Protein AF-A7T9V3-F1 (afdb_monomer_lite)

Sequence (66 aa):
ADALLVPPGCRFQHLHPGSECKSHDFWKIKAEEKCKDQDANLRYYGVLLPCNTGLFTGVEFVCCPV

Foldseek 3Di:
DDDPDADPQKDKDKDAPPPDKAAPVVQVVVQQVVLVVVQWGWDDKDADAHPDDRIGRMMITMTHHD

Radius of gyration: 11.77 Å; chains: 1; bounding box: 30×24×30 Å

InterPro domains:
  IPR008154 Amyloidogenic glycoprotein, extracellular [PS51869] (1-66)
  IPR008154 Amyloidogenic glycoprotein, extracellular [SM00006] (1-65)
  IPR008155 Amyloidogenic glycoprotein [PTHR23103] (2-65)
  IPR011178 Amyloidogenic glycoprotein, copper-binding [PF12924] (9-65)
  IPR019744 Amyloidogenic glycoprotein, copper-binding domain conserved site [PS00319] (58-65)
  IPR036669 Amyloidogenic glycoprotein, copper-binding domain superfamily [G3DSA:3.30.1490.140] (8-66)
  IPR036669 Amyloidogen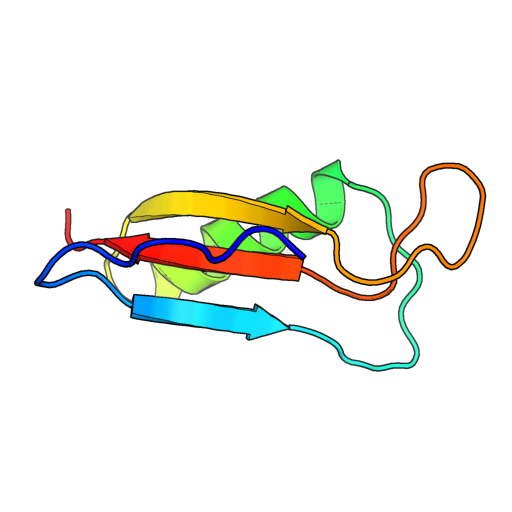ic glycoprotein, copper-binding domain superfamily [SSF89811] (2-65)

Organism: Nematostella vectensis (NCBI:txid45351)

Secondary structure (DSSP, 8-state):
-------TT-EEEEE--SS--EEHHHHHHHHHHHHHTTTEEEEEEEE--EEETTEES-EEEEEEE-

pLDDT: mean 91.61, std 10.16, range [48.25, 98.12]

Structure (mmCIF, N/CA/C/O backbone):
data_AF-A7T9V3-F1
#
_entry.id   AF-A7T9V3-F1
#
loop_
_atom_site.group_PDB
_atom_site.id
_atom_site.type_symbol
_atom_site.label_atom_id
_atom_site.label_alt_id
_atom_site.label_comp_id
_atom_site.label_asym_id
_atom_site.label_entity_id
_atom_site.label_seq_id
_atom_site.pdbx_PDB_ins_code
_atom_site.Cartn_x
_atom_site.Cartn_y
_atom_site.Cartn_z
_atom_site.occupancy
_atom_site.B_iso_or_equiv
_atom_site.auth_seq_id
_atom_site.auth_comp_id
_atom_site.auth_asym_id
_atom_site.auth_atom_id
_atom_site.pdbx_PDB_model_num
ATOM 1 N N . ALA A 1 1 ? 1.839 -17.535 -4.924 1.00 48.25 1 ALA A N 1
ATOM 2 C CA . ALA A 1 1 ? 1.012 -16.448 -4.380 1.00 48.25 1 ALA A CA 1
ATOM 3 C C . ALA A 1 1 ? 0.444 -16.963 -3.074 1.00 48.25 1 ALA A C 1
ATOM 5 O O . ALA A 1 1 ? -0.298 -17.937 -3.108 1.00 48.25 1 ALA A O 1
ATOM 6 N N . ASP A 1 2 ? 0.920 -16.427 -1.955 1.00 55.38 2 ASP A N 1
ATOM 7 C CA . ASP A 1 2 ? 0.392 -16.768 -0.635 1.00 55.38 2 ASP A CA 1
ATOM 8 C C . ASP A 1 2 ? -0.879 -15.940 -0.419 1.00 55.38 2 ASP A C 1
ATOM 10 O O . ASP A 1 2 ? -0.901 -14.753 -0.748 1.00 55.38 2 ASP A O 1
ATOM 14 N N . ALA A 1 3 ? -1.969 -16.564 0.015 1.00 60.47 3 ALA A N 1
ATOM 15 C CA . ALA A 1 3 ? -3.236 -15.863 0.177 1.00 60.47 3 ALA A CA 1
ATOM 16 C C . ALA A 1 3 ? -3.249 -15.175 1.545 1.00 60.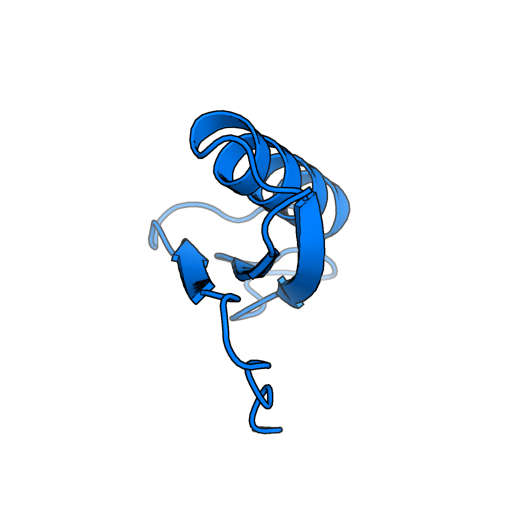47 3 ALA A C 1
ATOM 18 O O . ALA A 1 3 ? -3.259 -15.843 2.579 1.00 60.47 3 ALA A O 1
ATOM 19 N N . LEU A 1 4 ? -3.279 -13.841 1.564 1.00 64.50 4 LEU A N 1
ATOM 20 C CA . LEU A 1 4 ? -3.457 -13.083 2.800 1.00 64.50 4 LEU A CA 1
ATOM 21 C C . LEU A 1 4 ? -4.842 -13.380 3.392 1.00 64.50 4 LEU A C 1
ATOM 23 O O . LEU A 1 4 ? -5.865 -12.894 2.910 1.00 64.50 4 LEU A O 1
ATOM 27 N N . LEU A 1 5 ? -4.876 -14.191 4.450 1.00 74.12 5 LEU A N 1
ATOM 28 C CA . LEU A 1 5 ? -6.075 -14.420 5.251 1.00 74.12 5 LEU A CA 1
ATOM 29 C C . LEU A 1 5 ? -6.464 -13.104 5.936 1.00 74.12 5 LEU A C 1
ATOM 31 O O . LEU A 1 5 ? -5.744 -12.614 6.805 1.00 74.12 5 LEU A O 1
ATOM 35 N N . VAL A 1 6 ? -7.598 -12.525 5.537 1.00 82.50 6 VAL A N 1
ATOM 36 C CA . VAL A 1 6 ? -8.117 -11.270 6.098 1.00 82.50 6 VAL A CA 1
ATOM 37 C C . VAL A 1 6 ? -8.984 -11.593 7.315 1.00 82.50 6 VAL A C 1
ATOM 39 O O . VAL A 1 6 ? -10.028 -12.230 7.152 1.00 82.50 6 VAL A O 1
ATOM 42 N N . PRO A 1 7 ? -8.595 -11.180 8.534 1.00 80.19 7 PRO A N 1
ATOM 43 C CA . PRO A 1 7 ? -9.420 -11.406 9.715 1.00 80.19 7 PRO A CA 1
ATOM 44 C C . PRO A 1 7 ? -10.778 -10.687 9.611 1.00 80.19 7 PRO A C 1
ATOM 46 O O . PRO A 1 7 ? -10.877 -9.660 8.930 1.00 80.19 7 PRO A O 1
ATOM 49 N N . PRO A 1 8 ? -11.825 -11.167 10.306 1.00 81.81 8 PRO A N 1
ATOM 50 C CA . PRO A 1 8 ? -13.113 -10.482 10.346 1.00 81.81 8 PRO A CA 1
ATOM 51 C C . PRO A 1 8 ? -12.953 -9.061 10.899 1.00 81.81 8 PRO A C 1
ATOM 53 O O . PRO A 1 8 ? -12.282 -8.843 11.904 1.00 81.81 8 PRO A O 1
ATOM 56 N N . GLY A 1 9 ? -13.558 -8.088 10.217 1.00 86.56 9 GLY A N 1
ATOM 57 C CA . GLY A 1 9 ? -13.422 -6.662 10.532 1.00 86.56 9 GLY A CA 1
ATOM 58 C C . GLY A 1 9 ? -12.242 -5.973 9.843 1.00 86.56 9 GLY A C 1
ATOM 59 O O . GLY A 1 9 ? -12.267 -4.754 9.703 1.00 86.56 9 GLY A O 1
ATOM 60 N N . CYS A 1 10 ? -11.260 -6.720 9.337 1.00 93.88 10 CYS A N 1
ATOM 61 C CA . CYS A 1 10 ? -10.182 -6.164 8.527 1.00 93.88 10 CYS A CA 1
ATOM 62 C C . CYS A 1 10 ? -10.557 -6.120 7.039 1.00 93.88 10 CYS A C 1
ATOM 64 O O . CYS A 1 10 ? -11.457 -6.821 6.573 1.00 93.88 10 CYS A O 1
ATOM 66 N N . ARG A 1 11 ? -9.843 -5.295 6.271 1.00 93.25 11 ARG A N 1
ATOM 67 C CA . ARG A 1 11 ? -10.039 -5.123 4.829 1.00 93.25 11 ARG A CA 1
ATOM 68 C C . ARG A 1 11 ? -8.717 -5.247 4.093 1.00 93.25 11 ARG A C 1
ATOM 70 O O . ARG A 1 11 ? -7.768 -4.530 4.406 1.00 93.25 11 ARG A O 1
ATOM 77 N N . PHE A 1 12 ? -8.682 -6.129 3.099 1.00 94.31 12 PHE A N 1
ATOM 78 C CA . PHE A 1 12 ? -7.586 -6.208 2.139 1.00 94.31 12 PHE A CA 1
ATOM 79 C C . PHE A 1 12 ? -7.756 -5.159 1.043 1.00 94.31 12 PHE A C 1
ATOM 81 O O . PHE A 1 12 ? -8.853 -4.964 0.521 1.00 94.31 12 PHE A O 1
ATOM 88 N N . GLN A 1 13 ? -6.663 -4.488 0.707 1.00 93.69 13 GLN A N 1
ATOM 89 C CA . GLN A 1 13 ? -6.580 -3.437 -0.298 1.00 93.69 13 GLN A CA 1
ATOM 90 C C . GLN A 1 13 ? -5.259 -3.570 -1.060 1.00 93.69 13 GLN A C 1
ATOM 92 O O . GLN A 1 13 ? -4.305 -4.175 -0.577 1.00 93.69 13 GLN A O 1
ATOM 97 N N . HIS A 1 14 ? -5.190 -2.991 -2.256 1.00 95.12 14 HIS A N 1
ATOM 98 C CA . HIS A 1 14 ? -3.942 -2.882 -2.999 1.00 95.12 14 HIS A CA 1
ATOM 99 C C . HIS A 1 14 ? -3.874 -1.566 -3.777 1.00 95.12 14 HIS A C 1
ATOM 101 O O . HIS A 1 14 ? -4.893 -0.996 -4.165 1.00 95.12 14 HIS A O 1
ATOM 107 N N . LEU A 1 15 ? -2.654 -1.090 -4.012 1.00 95.12 15 LEU A N 1
ATOM 108 C CA . LEU A 1 15 ? -2.332 0.047 -4.860 1.00 95.12 15 LEU A CA 1
ATOM 109 C C . LEU A 1 15 ? -1.337 -0.411 -5.920 1.00 95.12 15 LEU A C 1
ATOM 111 O O . LEU A 1 15 ? -0.230 -0.823 -5.590 1.00 95.12 15 LEU A O 1
ATOM 115 N N . HIS A 1 16 ? -1.714 -0.297 -7.190 1.00 93.81 16 HIS A N 1
ATOM 116 C CA . HIS A 1 16 ? -0.816 -0.545 -8.312 1.00 93.81 16 HIS A CA 1
ATOM 117 C C . HIS A 1 16 ? -1.087 0.475 -9.430 1.00 93.81 16 HIS A C 1
ATOM 119 O O . HIS A 1 16 ? -1.832 0.192 -10.364 1.00 93.81 16 HIS A O 1
ATOM 125 N N . PRO A 1 17 ? -0.502 1.682 -9.347 1.00 87.38 17 PRO A N 1
ATOM 126 C CA . PRO A 1 17 ? -0.720 2.735 -10.342 1.00 87.38 17 PRO A CA 1
ATOM 127 C C . PRO A 1 17 ? -0.070 2.451 -11.711 1.00 87.38 17 PRO A C 1
ATOM 129 O O . PRO A 1 17 ? -0.211 3.252 -12.630 1.00 87.38 17 PRO A O 1
ATOM 132 N N . GLY A 1 18 ? 0.644 1.329 -11.874 1.00 78.94 18 GLY A N 1
ATOM 133 C CA . GLY A 1 18 ? 1.218 0.868 -13.145 1.00 78.94 18 GLY A CA 1
ATOM 134 C C . GLY A 1 18 ? 2.472 1.617 -13.609 1.00 78.94 18 GLY A C 1
ATOM 135 O O . GLY A 1 18 ? 3.406 0.991 -14.096 1.00 78.94 18 GLY A O 1
ATOM 136 N N . SER A 1 19 ? 2.521 2.937 -13.430 1.00 87.00 19 SER A N 1
ATOM 137 C CA . SER A 1 19 ? 3.626 3.804 -13.866 1.00 87.00 19 SER A CA 1
ATOM 138 C C . SER A 1 19 ? 4.686 4.063 -12.793 1.00 87.00 19 SER A C 1
ATOM 140 O O . SER A 1 19 ? 5.764 4.572 -13.103 1.00 87.00 19 SER A O 1
ATOM 142 N N . GLU A 1 20 ? 4.407 3.734 -11.532 1.00 93.06 20 GLU A N 1
ATOM 143 C CA . GLU A 1 20 ? 5.349 3.967 -10.441 1.00 93.06 20 GLU A CA 1
ATOM 144 C C . GLU A 1 20 ? 6.301 2.787 -10.253 1.00 93.06 20 GLU A C 1
ATOM 146 O O . GLU A 1 20 ? 5.907 1.631 -10.352 1.00 93.06 20 GLU A O 1
ATOM 151 N N . CYS A 1 21 ? 7.560 3.093 -9.941 1.00 96.19 21 CYS A N 1
ATOM 152 C CA . CYS A 1 21 ? 8.573 2.122 -9.549 1.00 96.19 21 CYS A CA 1
ATOM 153 C C . CYS A 1 21 ? 9.300 2.674 -8.319 1.00 96.19 21 CYS A C 1
ATOM 155 O O . CYS A 1 21 ? 10.090 3.617 -8.420 1.00 96.19 21 CYS A O 1
ATOM 157 N N . LYS A 1 22 ? 8.942 2.169 -7.137 1.00 97.75 22 LYS A N 1
ATOM 158 C CA . LYS A 1 22 ? 9.312 2.750 -5.835 1.00 97.75 22 LYS A CA 1
ATOM 159 C C . LYS A 1 22 ? 9.841 1.691 -4.876 1.00 97.75 22 LYS A C 1
ATOM 161 O O . LYS A 1 22 ? 9.625 0.500 -5.077 1.00 97.75 22 LYS A O 1
ATOM 166 N N . SER A 1 23 ? 10.560 2.128 -3.846 1.00 97.69 23 SER A N 1
ATOM 167 C CA . SER A 1 23 ? 11.170 1.233 -2.862 1.00 97.69 23 SER A CA 1
ATOM 168 C C . SER A 1 23 ? 10.131 0.546 -1.978 1.00 97.69 23 SER A C 1
ATOM 170 O O . SER A 1 23 ? 8.993 0.998 -1.843 1.00 97.69 23 SER A O 1
ATOM 172 N N . HIS A 1 24 ? 10.557 -0.534 -1.327 1.00 96.38 24 HIS A N 1
ATOM 173 C CA . HIS A 1 24 ? 9.758 -1.232 -0.324 1.00 96.38 24 HIS A CA 1
ATOM 174 C C . HIS A 1 24 ? 9.256 -0.294 0.792 1.00 96.38 24 HIS A C 1
ATOM 176 O O . HIS A 1 24 ? 8.076 -0.320 1.136 1.00 96.38 24 HIS A O 1
ATOM 182 N N . ASP A 1 25 ? 10.121 0.590 1.305 1.00 97.81 25 ASP A N 1
ATOM 183 C CA . ASP A 1 25 ? 9.756 1.534 2.371 1.00 97.81 25 ASP A CA 1
ATOM 184 C C . ASP A 1 25 ? 8.711 2.557 1.922 1.00 97.81 25 ASP A C 1
ATOM 186 O O . ASP A 1 25 ? 7.783 2.855 2.670 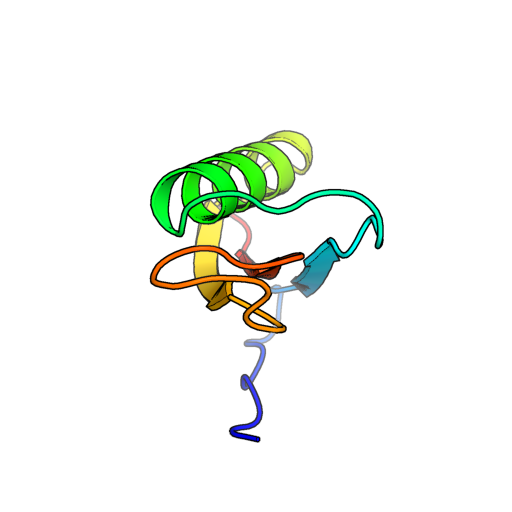1.00 97.81 25 ASP A O 1
ATOM 190 N N . PHE A 1 26 ? 8.810 3.060 0.686 1.00 97.50 26 PHE A N 1
ATOM 191 C CA . PHE A 1 26 ? 7.800 3.965 0.135 1.00 97.50 26 PHE A CA 1
ATOM 192 C C . PHE A 1 26 ? 6.418 3.305 0.128 1.00 97.50 26 PHE A C 1
ATOM 194 O O . PHE A 1 26 ? 5.431 3.897 0.564 1.00 97.50 26 PHE A O 1
ATOM 201 N N . TRP A 1 27 ? 6.359 2.059 -0.337 1.00 97.69 27 TRP A N 1
ATOM 202 C CA . TRP A 1 27 ? 5.126 1.287 -0.405 1.00 97.69 27 TRP A CA 1
ATOM 203 C C . TRP A 1 27 ? 4.552 0.960 0.973 1.00 97.69 27 TRP A C 1
ATOM 205 O O . TRP A 1 27 ? 3.339 1.066 1.157 1.00 97.69 27 TRP A O 1
ATOM 215 N N . LYS A 1 28 ? 5.407 0.656 1.957 1.00 97.31 28 LYS A N 1
ATOM 216 C CA . LYS A 1 28 ? 4.996 0.505 3.358 1.00 97.31 28 LYS A CA 1
ATOM 217 C C . LYS A 1 28 ? 4.338 1.782 3.884 1.00 97.31 28 LYS A C 1
ATOM 219 O O . LYS A 1 28 ? 3.218 1.720 4.382 1.00 97.31 28 LYS A O 1
ATOM 224 N N . ILE A 1 29 ? 5.003 2.931 3.742 1.00 98.12 29 ILE A N 1
ATOM 225 C CA . ILE A 1 29 ? 4.484 4.226 4.212 1.00 98.12 29 ILE A CA 1
ATOM 226 C C . ILE A 1 29 ? 3.146 4.537 3.532 1.00 98.12 29 ILE A C 1
ATOM 228 O O . ILE A 1 29 ? 2.188 4.911 4.202 1.00 98.12 29 ILE A O 1
ATOM 232 N N . LYS A 1 30 ? 3.033 4.302 2.219 1.00 97.50 30 LYS A N 1
ATOM 233 C CA . LYS A 1 30 ? 1.773 4.488 1.486 1.00 97.50 30 LYS A CA 1
ATOM 234 C C . LYS A 1 30 ? 0.644 3.592 1.995 1.00 97.50 30 LYS A C 1
ATOM 236 O O . LYS A 1 30 ? -0.489 4.058 2.095 1.00 97.50 30 LYS A O 1
ATOM 241 N N . ALA A 1 31 ? 0.930 2.334 2.320 1.00 97.38 31 ALA A N 1
ATOM 242 C CA . ALA A 1 31 ? -0.052 1.436 2.921 1.00 97.38 31 ALA A CA 1
ATOM 243 C C . ALA A 1 31 ? -0.481 1.913 4.324 1.00 97.38 31 ALA A C 1
ATOM 245 O O . ALA A 1 31 ? -1.671 1.900 4.635 1.00 97.38 31 ALA A O 1
ATOM 246 N N . GLU A 1 32 ? 0.458 2.395 5.149 1.00 97.69 32 GLU A N 1
ATOM 247 C CA . GLU A 1 32 ? 0.157 2.978 6.467 1.00 97.69 32 GLU A CA 1
ATOM 248 C C . GLU A 1 32 ? -0.734 4.220 6.355 1.00 97.69 32 GLU A C 1
ATOM 250 O O . GLU A 1 32 ? -1.717 4.331 7.087 1.00 97.69 32 GLU A O 1
ATOM 255 N N . GLU A 1 33 ? -0.428 5.132 5.428 1.00 98.00 33 GLU A N 1
ATOM 256 C CA . GLU A 1 33 ? -1.251 6.313 5.138 1.00 98.00 33 GLU A CA 1
ATOM 257 C C . GLU A 1 33 ? -2.674 5.912 4.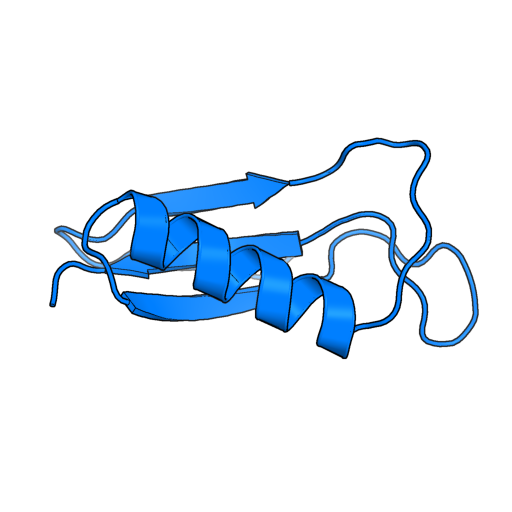734 1.00 98.00 33 GLU A C 1
ATOM 259 O O . GLU A 1 33 ? -3.639 6.425 5.291 1.00 98.00 33 GLU A O 1
ATOM 264 N N . LYS A 1 34 ? -2.824 4.931 3.833 1.00 97.25 34 LYS A N 1
ATOM 265 C CA . LYS A 1 34 ? -4.147 4.470 3.388 1.00 97.25 34 LYS A CA 1
ATOM 266 C C . LYS A 1 34 ? -4.989 3.834 4.480 1.00 97.25 34 LYS A C 1
ATOM 268 O O . LYS A 1 34 ? -6.207 3.996 4.453 1.00 97.25 34 LYS A O 1
ATOM 273 N N . CYS A 1 35 ? -4.377 3.119 5.419 1.00 97.06 35 CYS A N 1
ATOM 274 C CA . CYS A 1 35 ? -5.122 2.615 6.567 1.00 97.06 35 CYS A CA 1
ATOM 275 C C . CYS A 1 35 ? -5.534 3.754 7.506 1.00 97.06 35 CYS A C 1
ATOM 277 O O . CYS A 1 35 ? -6.683 3.786 7.941 1.00 97.06 35 CYS A O 1
ATOM 279 N N . LYS A 1 36 ? -4.643 4.722 7.758 1.00 96.75 36 LYS A N 1
ATOM 280 C CA . LYS A 1 36 ? -4.939 5.885 8.609 1.00 96.75 36 LYS A CA 1
ATOM 281 C C . LYS A 1 36 ? -6.064 6.756 8.049 1.00 96.75 36 LYS A C 1
ATOM 283 O O . LYS A 1 36 ? -6.904 7.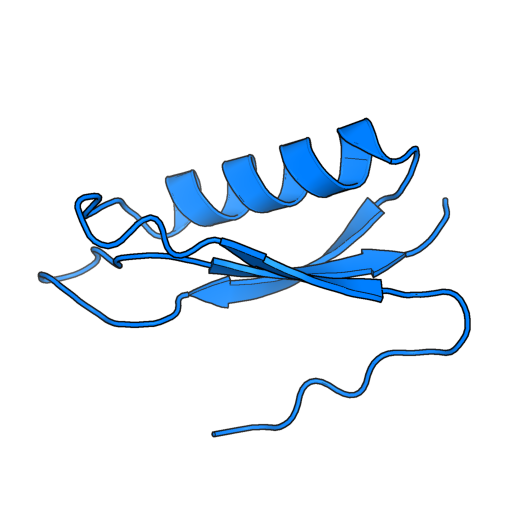195 8.823 1.00 96.75 36 LYS A O 1
ATOM 288 N N . ASP A 1 37 ? -6.134 6.930 6.727 1.00 96.44 37 ASP A N 1
ATOM 289 C CA . ASP A 1 37 ? -7.237 7.627 6.039 1.00 96.44 37 ASP A CA 1
ATOM 290 C C . ASP A 1 37 ? -8.617 6.977 6.289 1.00 96.44 37 ASP A C 1
ATOM 292 O O . ASP A 1 37 ? -9.650 7.583 6.011 1.00 96.44 37 ASP A O 1
ATOM 296 N N . GLN A 1 38 ? -8.644 5.729 6.769 1.00 93.38 38 GLN A N 1
ATOM 297 C CA . GLN A 1 38 ? -9.850 4.951 7.062 1.00 93.38 38 GLN A CA 1
ATOM 298 C C . GLN A 1 38 ? -10.025 4.673 8.564 1.00 93.38 38 GLN A C 1
ATOM 300 O O . GLN A 1 38 ? -10.722 3.720 8.917 1.00 93.38 38 GLN A O 1
ATOM 305 N N . ASP A 1 39 ? -9.366 5.449 9.434 1.00 95.19 39 ASP A N 1
ATOM 306 C CA . ASP A 1 39 ? -9.355 5.243 10.891 1.00 95.19 39 ASP A CA 1
ATOM 307 C C . ASP A 1 39 ? -8.961 3.801 11.282 1.00 95.19 39 ASP A C 1
ATOM 309 O O . ASP A 1 39 ? -9.498 3.199 12.214 1.00 95.19 39 ASP A O 1
ATOM 313 N N . ALA A 1 40 ? -8.023 3.214 10.534 1.00 95.88 40 ALA A N 1
ATOM 314 C CA . ALA A 1 40 ? -7.561 1.841 10.689 1.00 95.88 40 ALA A CA 1
ATOM 315 C C . ALA A 1 40 ? -6.028 1.768 10.796 1.00 95.88 40 ALA A C 1
ATOM 317 O O . ALA A 1 40 ? -5.292 2.647 10.346 1.00 95.88 40 ALA A O 1
ATOM 318 N N . ASN A 1 41 ? -5.523 0.671 11.356 1.00 96.06 41 ASN A N 1
ATOM 319 C CA . ASN A 1 41 ? -4.097 0.374 11.444 1.00 96.06 41 ASN A CA 1
ATOM 320 C C . ASN A 1 41 ? -3.656 -0.601 10.352 1.00 96.06 41 ASN A C 1
ATOM 322 O O . ASN A 1 41 ? -4.364 -1.559 10.024 1.00 96.06 41 ASN A O 1
ATOM 326 N N . LEU A 1 42 ? -2.440 -0.397 9.836 1.00 95.62 42 LEU A N 1
ATOM 327 C CA . LEU A 1 42 ? -1.795 -1.349 8.938 1.00 95.62 42 LEU A CA 1
ATOM 328 C C . LEU A 1 42 ? -1.418 -2.616 9.712 1.00 95.62 42 LEU A C 1
ATOM 330 O O . LEU A 1 42 ? -0.609 -2.567 10.638 1.00 95.62 42 LEU A O 1
ATOM 334 N N . ARG A 1 43 ? -1.989 -3.757 9.321 1.00 93.88 43 ARG A N 1
ATOM 335 C CA . ARG A 1 43 ? -1.725 -5.052 9.961 1.00 93.88 43 ARG A CA 1
ATOM 336 C C . ARG A 1 43 ? -0.703 -5.886 9.198 1.00 93.88 43 ARG A C 1
ATOM 338 O O . ARG A 1 43 ? 0.223 -6.417 9.804 1.00 93.88 43 ARG A O 1
ATOM 345 N N . TYR A 1 44 ? -0.887 -6.004 7.888 1.00 92.00 44 TYR A N 1
ATOM 346 C CA . TYR A 1 44 ? 0.007 -6.727 6.985 1.00 92.00 44 TYR A CA 1
ATOM 347 C C . TYR A 1 44 ? 0.179 -5.933 5.698 1.00 92.00 44 TYR A C 1
ATOM 349 O O . TYR A 1 44 ? -0.732 -5.208 5.299 1.00 92.00 44 TYR A O 1
ATOM 357 N N . TYR A 1 45 ? 1.324 -6.093 5.043 1.00 95.12 45 TYR A N 1
ATOM 358 C CA . TYR A 1 45 ? 1.559 -5.573 3.703 1.00 95.12 45 TYR A CA 1
ATOM 359 C C . TYR A 1 45 ? 2.572 -6.434 2.954 1.00 95.12 45 TYR A C 1
ATOM 361 O O . TYR A 1 45 ? 3.367 -7.149 3.565 1.00 95.12 45 TYR A O 1
ATOM 369 N N . GLY A 1 46 ? 2.538 -6.327 1.634 1.00 94.69 46 GLY A N 1
ATOM 370 C CA . GLY A 1 46 ? 3.463 -6.954 0.708 1.00 94.69 46 GLY A CA 1
ATOM 371 C C . GLY A 1 46 ? 3.614 -6.094 -0.540 1.00 94.69 46 GLY A C 1
ATOM 372 O O . GLY A 1 46 ? 2.702 -5.373 -0.937 1.00 94.69 46 GLY A O 1
ATOM 373 N N . VAL A 1 47 ? 4.789 -6.133 -1.153 1.00 95.69 47 VAL A N 1
ATOM 374 C CA . VAL A 1 47 ? 5.028 -5.483 -2.446 1.00 95.69 47 VAL A CA 1
ATOM 375 C C . VAL A 1 47 ? 4.534 -6.375 -3.582 1.00 95.69 47 VAL A C 1
ATOM 377 O O . VAL A 1 47 ? 4.621 -7.595 -3.487 1.00 95.69 47 VAL A O 1
ATOM 380 N N . LEU A 1 48 ? 4.018 -5.768 -4.652 1.00 92.81 48 LEU A N 1
ATOM 381 C CA . LEU A 1 48 ? 3.384 -6.502 -5.752 1.00 92.81 48 LEU A CA 1
ATOM 382 C C . LEU A 1 48 ? 4.400 -7.019 -6.781 1.00 92.81 48 LEU A C 1
ATOM 384 O O . LEU A 1 48 ? 4.937 -8.115 -6.640 1.00 92.81 48 LEU A O 1
ATOM 388 N N . LEU A 1 49 ? 4.659 -6.254 -7.845 1.00 93.62 49 LEU A N 1
ATOM 389 C CA . LEU A 1 49 ? 5.529 -6.682 -8.941 1.00 93.62 49 LEU A CA 1
ATOM 390 C C . LEU A 1 49 ? 6.870 -5.945 -8.865 1.00 93.62 49 LEU A C 1
ATOM 392 O O . LEU A 1 49 ? 6.872 -4.716 -8.741 1.00 93.62 49 LEU A O 1
ATOM 396 N N . PRO A 1 50 ? 8.012 -6.648 -8.958 1.00 95.31 50 PRO A N 1
ATOM 397 C CA . PRO A 1 50 ? 9.304 -5.992 -9.075 1.00 95.31 50 PRO A CA 1
ATOM 398 C C . PRO A 1 50 ? 9.421 -5.307 -10.442 1.00 95.31 50 PRO A C 1
ATOM 400 O O . PRO A 1 50 ? 9.071 -5.882 -11.470 1.00 95.31 50 PRO A O 1
ATOM 403 N N . CYS A 1 51 ? 9.942 -4.084 -10.452 1.00 95.31 51 CYS A N 1
ATOM 404 C CA . CYS A 1 51 ? 10.258 -3.336 -11.678 1.00 95.31 51 CYS A CA 1
ATOM 405 C C . CYS A 1 51 ? 11.759 -3.082 -11.839 1.00 95.31 51 CYS A C 1
ATOM 407 O O . CYS A 1 51 ? 12.233 -2.874 -12.952 1.00 95.31 51 CYS A O 1
ATOM 409 N N . ASN A 1 52 ? 12.512 -3.095 -10.738 1.00 94.94 52 ASN A N 1
ATOM 410 C CA . ASN A 1 52 ? 13.967 -2.995 -10.721 1.00 94.94 52 ASN A CA 1
ATOM 411 C C . ASN A 1 52 ? 14.497 -3.622 -9.421 1.00 94.94 52 ASN A C 1
ATOM 413 O O . ASN A 1 52 ? 13.724 -3.984 -8.533 1.00 94.94 52 ASN A O 1
ATOM 417 N N . THR A 1 53 ? 15.813 -3.725 -9.275 1.00 96.31 53 THR A N 1
ATOM 418 C CA . THR A 1 53 ? 16.453 -4.229 -8.058 1.00 96.31 53 THR A CA 1
ATOM 419 C C . THR A 1 53 ? 16.028 -3.401 -6.841 1.00 96.31 53 THR A C 1
ATOM 421 O O . THR A 1 53 ? 16.371 -2.226 -6.727 1.00 96.31 53 THR A O 1
ATOM 424 N N . GLY A 1 54 ? 15.261 -4.016 -5.935 1.00 94.44 54 GLY A N 1
ATOM 425 C CA . GLY A 1 54 ? 14.741 -3.369 -4.724 1.00 94.44 54 GLY A CA 1
ATOM 426 C C . GLY A 1 54 ? 13.576 -2.393 -4.946 1.00 94.44 54 GLY A C 1
ATOM 427 O O . GLY A 1 54 ? 13.179 -1.712 -3.998 1.00 94.44 54 GLY A O 1
ATOM 428 N N . LEU A 1 55 ? 13.027 -2.318 -6.164 1.0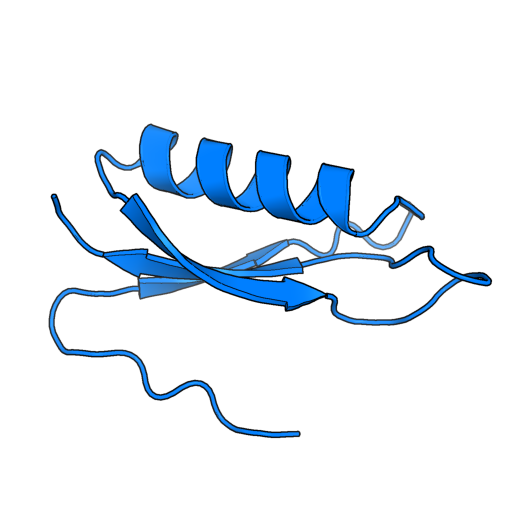0 97.19 55 LEU A N 1
ATOM 429 C CA . LEU A 1 55 ? 11.900 -1.452 -6.510 1.00 97.19 55 LEU A CA 1
ATOM 430 C C . LEU A 1 55 ? 10.704 -2.259 -7.017 1.00 97.19 55 LEU A C 1
ATOM 432 O O . LEU A 1 55 ? 10.849 -3.265 -7.714 1.00 97.19 55 LEU A O 1
ATOM 436 N N . PHE A 1 56 ? 9.512 -1.755 -6.717 1.00 97.19 56 PHE A N 1
ATOM 437 C CA . PHE A 1 56 ? 8.240 -2.418 -6.961 1.00 97.19 56 PHE A CA 1
ATOM 438 C C . PHE A 1 56 ? 7.209 -1.439 -7.514 1.00 97.19 56 PHE A C 1
ATOM 440 O O . PHE A 1 56 ? 7.314 -0.226 -7.313 1.00 97.19 56 PHE A O 1
ATOM 447 N N . THR A 1 57 ? 6.198 -1.968 -8.191 1.00 96.94 57 THR A N 1
ATOM 448 C CA . THR A 1 57 ? 5.174 -1.170 -8.877 1.00 96.94 57 THR A CA 1
ATOM 449 C C . THR A 1 57 ? 3.906 -0.924 -8.069 1.00 96.94 57 THR A C 1
ATOM 451 O O . THR A 1 57 ? 2.965 -0.282 -8.552 1.00 96.94 57 THR A O 1
ATOM 454 N N . GLY A 1 58 ? 3.851 -1.456 -6.852 1.00 96.75 58 GLY A N 1
ATOM 455 C CA . GLY A 1 58 ? 2.674 -1.375 -6.012 1.00 96.75 58 GLY A CA 1
ATOM 456 C C . GLY A 1 58 ? 2.812 -2.140 -4.706 1.00 96.75 58 GLY A C 1
ATOM 457 O O . GLY A 1 58 ? 3.832 -2.780 -4.436 1.00 96.75 58 GLY A O 1
ATOM 458 N N . VAL A 1 59 ? 1.743 -2.084 -3.920 1.00 97.12 59 VAL A N 1
ATOM 459 C CA . VAL A 1 59 ? 1.632 -2.680 -2.588 1.00 97.12 59 VAL A CA 1
ATOM 460 C C . VAL A 1 59 ? 0.249 -3.282 -2.390 1.00 97.12 59 VAL A C 1
ATOM 462 O O . VAL A 1 59 ? -0.750 -2.688 -2.784 1.00 97.12 59 VAL A O 1
ATOM 465 N N . GLU A 1 60 ? 0.180 -4.443 -1.759 1.00 95.75 60 GLU A N 1
ATOM 466 C CA . GLU A 1 60 ? -1.030 -5.010 -1.169 1.00 95.75 60 GLU A CA 1
ATOM 467 C C . GLU A 1 60 ? -0.936 -4.953 0.351 1.00 95.75 60 GLU A C 1
ATOM 469 O O . GLU A 1 60 ? 0.151 -5.032 0.920 1.00 95.75 60 GLU A O 1
ATOM 474 N N . PHE A 1 61 ? -2.061 -4.753 1.026 1.00 95.81 61 PHE A N 1
ATOM 475 C CA . PHE A 1 61 ? -2.078 -4.534 2.463 1.00 95.81 61 PHE A CA 1
ATOM 476 C C . PHE A 1 61 ? -3.432 -4.830 3.095 1.00 95.81 61 PHE A C 1
ATOM 478 O O . PHE A 1 61 ? -4.469 -4.852 2.438 1.00 95.81 61 PHE A O 1
ATOM 485 N N . VAL A 1 62 ? -3.413 -5.051 4.407 1.00 95.38 62 VAL A N 1
ATOM 486 C CA . VAL A 1 62 ? -4.598 -5.281 5.229 1.00 95.38 62 VAL A CA 1
ATOM 487 C C . VAL A 1 62 ? -4.689 -4.187 6.281 1.00 95.38 62 VAL A C 1
ATOM 489 O O . VAL A 1 62 ? -3.794 -4.055 7.119 1.00 95.38 62 VAL A O 1
ATOM 492 N N . CYS A 1 63 ? -5.789 -3.441 6.255 1.00 96.25 63 CYS A N 1
ATOM 493 C CA . CYS A 1 63 ? -6.146 -2.487 7.297 1.00 96.25 63 CYS A CA 1
ATOM 494 C C . CYS A 1 63 ? -7.128 -3.139 8.269 1.00 96.25 63 CYS A C 1
ATOM 496 O O . CYS A 1 63 ? -8.100 -3.761 7.840 1.00 96.25 63 CYS A O 1
ATOM 498 N N . CYS A 1 64 ? -6.897 -2.982 9.566 1.00 95.06 64 CYS A N 1
ATOM 499 C CA . CYS A 1 64 ? -7.805 -3.439 10.615 1.00 95.06 64 CYS A CA 1
ATOM 500 C C . CYS A 1 64 ? -8.223 -2.246 11.483 1.00 95.06 64 CYS A C 1
ATOM 502 O O . CYS A 1 64 ? -7.387 -1.368 11.700 1.00 95.06 64 CYS A O 1
ATOM 504 N N . PRO A 1 65 ? -9.469 -2.197 11.983 1.00 93.75 65 PRO A N 1
ATOM 505 C CA . PRO A 1 65 ? -9.880 -1.168 12.934 1.00 93.75 65 PRO A CA 1
ATOM 506 C C . PRO A 1 65 ? -8.933 -1.134 14.140 1.00 93.75 65 PRO A C 1
ATOM 508 O O . PRO A 1 65 ? -8.365 -2.167 14.513 1.00 93.75 65 PRO A O 1
ATOM 511 N N . VAL A 1 66 ? -8.739 0.072 14.681 1.00 84.75 66 VAL A N 1
ATOM 512 C CA . VAL A 1 66 ? -7.984 0.333 15.921 1.00 84.75 66 VAL A CA 1
ATOM 513 C C . VAL A 1 66 ? -8.489 -0.491 17.097 1.00 84.75 66 VAL A C 1
ATOM 515 O O . VAL A 1 66 ? -9.723 -0.657 17.227 1.00 84.75 66 VAL A O 1
#